Protein AF-A0A7S0K342-F1 (afdb_monomer_lite)

Organism: Cafeteria roenbergensis (NCBI:txid33653)

Sequence (109 aa):
RKLEAGSIGRSIEELPQRLAAVQGDTGKLAVDAKFVDGLKTRDQMRELLIAKGAKDEQSKSFRQVSLADYLAQLKAPDTPSKLQPGVGIVVAEGEIVDGDAGPGRVGGD

Radius of gyration: 24.56 Å; chains: 1; bounding box: 45×35×56 Å

Secondary structure (DSSP, 8-state):
--PPTTHHHHHHHTHHHHHHHTTT-HHHHHHHTTSSS----HHHHHHHHHHHS-EETTTTEE----HHHHHHHS--S----TTS---------SEEESS---TTEEE--

Foldseek 3Di:
DPDDPCLVVVCVVCVVVLCVVVVNPPQVSCCVSVVDVHDDDPVRVQVVQCVVANADPVVRTHDDDDPVRVVVPPDDPPPDDPPDDDDDDDDQAADEDDDDDDPRHHYPD

pLDDT: mean 87.7, std 10.61, range [57.44, 97.0]

Structure (mmCIF, N/CA/C/O backbone):
data_AF-A0A7S0K342-F1
#
_entry.id   AF-A0A7S0K342-F1
#
loop_
_atom_site.group_PDB
_atom_site.id
_atom_site.type_symbol
_atom_site.label_atom_id
_atom_site.label_alt_id
_atom_site.label_comp_id
_atom_site.label_asym_id
_atom_site.label_entity_id
_atom_site.label_seq_id
_atom_site.pdbx_PDB_ins_code
_atom_site.Cartn_x
_atom_site.Cartn_y
_atom_site.Cartn_z
_atom_site.occupancy
_atom_site.B_iso_or_equiv
_atom_site.auth_seq_id
_atom_site.auth_comp_id
_atom_site.auth_asym_id
_atom_site.auth_atom_id
_atom_site.pdbx_PDB_model_num
ATOM 1 N N . ARG A 1 1 ? -12.711 -9.324 -0.109 1.00 64.50 1 ARG A N 1
ATOM 2 C CA . ARG A 1 1 ? -13.773 -9.109 0.905 1.00 64.50 1 ARG A CA 1
ATOM 3 C C . ARG A 1 1 ? -15.116 -9.134 0.188 1.00 64.50 1 ARG A C 1
ATOM 5 O O . ARG A 1 1 ? -15.185 -8.605 -0.909 1.00 64.50 1 ARG A O 1
ATOM 12 N N . LYS A 1 2 ? -16.135 -9.800 0.734 1.00 84.19 2 LYS A N 1
ATOM 13 C CA . LYS A 1 2 ? -17.465 -9.915 0.107 1.00 84.19 2 LYS A CA 1
ATOM 14 C C . LYS A 1 2 ? -18.303 -8.675 0.452 1.00 84.19 2 LYS A C 1
ATOM 16 O O . LYS A 1 2 ? -19.148 -8.745 1.336 1.00 84.19 2 LYS A O 1
ATOM 21 N N . LEU A 1 3 ? -17.941 -7.522 -0.111 1.00 88.56 3 LEU A N 1
ATOM 22 C CA . LEU A 1 3 ? -18.694 -6.278 0.067 1.00 88.56 3 LEU A CA 1
ATOM 23 C C . LEU A 1 3 ? -19.777 -6.183 -1.005 1.00 88.56 3 LEU A C 1
ATOM 25 O O . LEU A 1 3 ? -19.510 -6.466 -2.170 1.00 88.56 3 LEU A O 1
ATOM 29 N N . GLU A 1 4 ? -20.975 -5.777 -0.595 1.00 91.06 4 GLU A N 1
ATOM 30 C CA . GLU A 1 4 ? -22.077 -5.511 -1.517 1.00 91.06 4 GLU A CA 1
ATOM 31 C C . GLU A 1 4 ? -21.742 -4.335 -2.439 1.00 91.06 4 GLU A C 1
ATOM 33 O O . GLU A 1 4 ? -21.107 -3.359 -2.022 1.00 91.06 4 GLU A O 1
ATOM 38 N N . ALA A 1 5 ? -22.209 -4.391 -3.686 1.00 91.56 5 ALA A N 1
ATOM 39 C CA . ALA A 1 5 ? -22.073 -3.271 -4.609 1.00 91.56 5 ALA A CA 1
ATOM 40 C C . ALA A 1 5 ? -22.686 -1.989 -4.006 1.00 91.56 5 ALA A C 1
ATOM 42 O O . ALA A 1 5 ? -23.679 -2.025 -3.276 1.00 91.56 5 ALA A O 1
ATOM 43 N N . GLY A 1 6 ? -22.052 -0.842 -4.257 1.00 92.31 6 GLY A N 1
ATOM 44 C CA . GLY A 1 6 ? -22.485 0.443 -3.695 1.00 92.31 6 GLY A CA 1
ATOM 45 C C . GLY A 1 6 ? -22.211 0.626 -2.194 1.00 92.31 6 GLY A C 1
ATOM 46 O O . GLY A 1 6 ? -22.570 1.664 -1.641 1.00 92.31 6 GLY A O 1
ATOM 47 N N . SER A 1 7 ? -21.550 -0.321 -1.509 1.00 91.50 7 SER A N 1
ATOM 48 C CA . SER A 1 7 ? -21.186 -0.158 -0.091 1.00 91.50 7 SER A CA 1
ATOM 49 C C . SER A 1 7 ? -20.280 1.049 0.157 1.00 91.50 7 SER A C 1
ATOM 51 O O . SER A 1 7 ? -20.377 1.681 1.201 1.00 91.50 7 SER A O 1
ATOM 53 N N . ILE A 1 8 ? -19.398 1.369 -0.794 1.00 92.94 8 ILE A N 1
ATOM 54 C CA . ILE A 1 8 ? -18.492 2.518 -0.692 1.00 92.94 8 ILE A CA 1
ATOM 55 C C . ILE A 1 8 ? -19.284 3.826 -0.779 1.00 92.94 8 ILE A C 1
ATOM 57 O O . ILE A 1 8 ? -19.104 4.684 0.077 1.00 92.94 8 ILE A O 1
ATOM 61 N N . GLY A 1 9 ? -20.199 3.946 -1.749 1.00 95.00 9 GLY A N 1
ATOM 62 C CA . GLY A 1 9 ? -21.060 5.125 -1.899 1.00 95.00 9 GLY A CA 1
ATOM 63 C C . GLY A 1 9 ? -21.882 5.398 -0.640 1.00 95.00 9 GLY A C 1
ATOM 64 O O . GLY A 1 9 ? -21.782 6.479 -0.071 1.00 95.00 9 GLY A O 1
ATOM 65 N N . ARG A 1 10 ? -22.566 4.373 -0.111 1.00 93.31 10 ARG A N 1
ATOM 66 C CA . ARG A 1 10 ? -23.310 4.485 1.158 1.00 93.31 10 ARG A CA 1
ATOM 67 C C . ARG A 1 10 ? -22.430 4.909 2.333 1.00 93.31 10 ARG A C 1
ATOM 69 O O . ARG A 1 10 ? -22.830 5.740 3.137 1.00 93.31 10 ARG A O 1
ATOM 76 N N . SER A 1 11 ? -21.218 4.364 2.441 1.00 92.50 11 SER A N 1
ATOM 77 C CA . SER A 1 11 ? -20.286 4.760 3.504 1.00 92.50 11 SER A CA 1
ATOM 78 C C . SER A 1 11 ? -19.825 6.216 3.397 1.00 92.50 11 SER A C 1
ATOM 80 O O . SER A 1 11 ? -19.478 6.796 4.421 1.00 92.50 11 SER A O 1
ATOM 82 N N . ILE A 1 12 ? -19.805 6.797 2.192 1.00 94.69 12 ILE A N 1
ATOM 83 C CA . ILE A 1 12 ? -19.505 8.219 1.974 1.00 94.69 12 ILE A CA 1
ATOM 84 C C . ILE A 1 12 ? -20.713 9.077 2.367 1.00 94.69 12 ILE A C 1
ATOM 86 O O . ILE A 1 12 ? -20.555 10.047 3.104 1.00 94.69 12 ILE A O 1
ATOM 90 N N . GLU A 1 13 ? -21.912 8.700 1.923 1.00 97.00 13 GLU A N 1
ATOM 91 C CA . GLU A 1 13 ? -23.164 9.404 2.240 1.00 97.00 13 GLU A CA 1
ATOM 92 C C . GLU A 1 13 ? -23.440 9.441 3.752 1.00 97.00 13 GLU A C 1
ATOM 94 O O . GLU A 1 13 ? -23.867 10.459 4.293 1.00 97.00 13 GLU A O 1
ATOM 99 N N . GLU A 1 14 ? -23.143 8.343 4.448 1.00 95.62 14 GLU A N 1
ATOM 100 C CA . GLU A 1 14 ? -23.359 8.177 5.889 1.00 95.62 14 GLU A CA 1
ATOM 101 C C . GLU A 1 14 ? -22.098 8.467 6.731 1.00 95.62 14 GLU A C 1
ATOM 103 O O . GLU A 1 14 ? -22.033 8.110 7.915 1.00 95.62 14 GLU A O 1
ATOM 108 N N . LEU A 1 15 ? -21.056 9.062 6.134 1.00 95.12 15 LEU A N 1
ATOM 109 C CA . LEU A 1 15 ? -19.761 9.257 6.794 1.00 95.12 15 LEU A CA 1
ATOM 110 C C . LEU A 1 15 ? -19.876 10.039 8.117 1.00 95.12 15 LEU A C 1
ATOM 112 O O . LEU A 1 15 ? -19.300 9.573 9.104 1.00 95.12 15 LEU A O 1
ATOM 116 N N . PRO A 1 16 ? -20.615 11.169 8.211 1.00 95.62 16 PRO A N 1
ATOM 117 C CA . PRO A 1 16 ? -20.721 11.918 9.464 1.00 95.62 16 PRO A CA 1
ATOM 118 C C . PRO A 1 16 ? -21.320 11.087 10.607 1.00 95.62 16 PRO A C 1
ATOM 120 O O . PRO A 1 16 ? -20.804 11.101 11.725 1.00 95.62 16 PRO A O 1
ATOM 123 N N . GLN A 1 17 ? -22.378 10.322 10.325 1.00 96.31 17 GLN A N 1
ATOM 124 C CA . GLN A 1 17 ? -23.074 9.491 11.309 1.00 96.31 17 GLN A CA 1
ATOM 125 C C . GLN A 1 17 ? -22.190 8.325 11.758 1.00 96.31 17 GLN A C 1
ATOM 127 O O . GLN A 1 17 ? -22.076 8.043 12.952 1.00 96.31 17 GLN A O 1
ATOM 132 N N . ARG A 1 18 ? -21.522 7.666 10.806 1.00 94.38 18 ARG A N 1
ATOM 133 C CA . ARG A 1 18 ? -20.618 6.5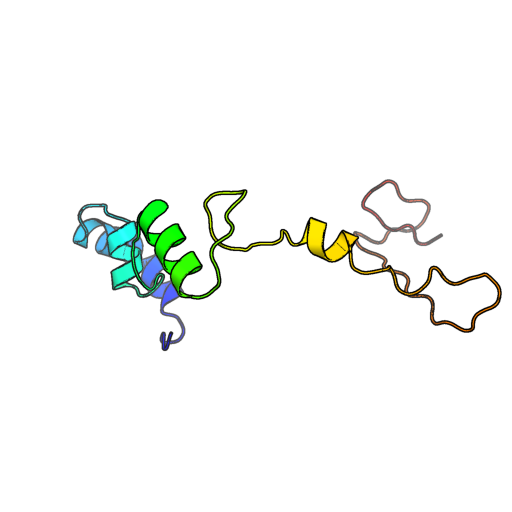42 11.076 1.00 94.38 18 ARG A CA 1
ATOM 134 C C . ARG A 1 18 ? -19.398 6.981 11.877 1.00 94.38 18 ARG A C 1
ATOM 136 O O . ARG A 1 18 ? -19.005 6.278 12.801 1.00 94.38 18 ARG A O 1
ATOM 143 N N . LEU A 1 19 ? -18.832 8.148 11.567 1.00 95.81 19 LEU A N 1
ATOM 144 C CA . LEU A 1 19 ? -17.690 8.698 12.294 1.00 95.81 19 LEU A CA 1
ATOM 145 C C . LEU A 1 19 ? -18.074 9.117 13.720 1.00 95.81 19 LEU A C 1
ATOM 147 O O . LEU A 1 19 ? -17.325 8.851 14.660 1.00 95.81 19 LEU A O 1
ATOM 151 N N . ALA A 1 20 ? -19.261 9.702 13.904 1.00 95.75 20 ALA A N 1
ATOM 152 C CA . ALA A 1 20 ? -19.794 10.002 15.231 1.00 95.75 20 ALA A CA 1
ATOM 153 C C . ALA A 1 20 ? -20.007 8.725 16.066 1.00 95.75 20 ALA A C 1
ATOM 155 O O . ALA A 1 20 ? -19.654 8.697 17.244 1.00 95.75 20 ALA A O 1
ATOM 156 N N . ALA A 1 21 ? -20.503 7.642 15.454 1.00 94.94 21 ALA A N 1
ATOM 157 C CA . ALA A 1 21 ? -20.727 6.359 16.128 1.00 94.94 21 ALA A CA 1
ATOM 158 C C . ALA A 1 21 ? -19.435 5.710 16.665 1.00 94.94 21 ALA A C 1
ATOM 160 O O . ALA A 1 21 ? -19.468 4.989 17.663 1.00 94.94 21 ALA A O 1
ATOM 161 N N . VAL A 1 22 ? -18.289 5.992 16.042 1.00 96.25 22 VAL A N 1
ATOM 162 C CA . VAL A 1 22 ? -16.963 5.549 16.506 1.00 96.25 22 VAL A CA 1
ATOM 163 C C . VAL A 1 22 ? -16.199 6.638 17.268 1.00 96.25 22 VAL A C 1
ATOM 165 O O . VAL A 1 22 ? -14.997 6.502 17.477 1.00 96.25 22 VAL A O 1
ATOM 168 N N . GLN A 1 23 ? -16.872 7.716 17.684 1.00 95.25 23 GLN A N 1
ATOM 169 C CA . GLN A 1 23 ? -16.280 8.831 18.438 1.00 95.25 23 GLN A CA 1
ATOM 170 C C . GLN A 1 23 ? -15.081 9.488 17.727 1.00 95.25 23 GLN A C 1
ATOM 172 O O . GLN A 1 23 ? -14.141 9.951 18.367 1.00 95.25 23 GLN A O 1
ATOM 177 N N . GLY A 1 24 ? -15.097 9.523 16.392 1.00 94.94 24 GLY A N 1
ATOM 178 C CA . GLY A 1 24 ? -14.016 10.103 15.592 1.00 94.94 24 GLY A CA 1
ATOM 179 C C . GLY A 1 24 ? -12.856 9.155 15.262 1.00 94.94 24 GLY A C 1
ATOM 180 O O . GLY A 1 24 ? -11.947 9.559 14.539 1.00 94.94 24 GLY A O 1
ATOM 181 N N . ASP A 1 25 ? -12.871 7.901 15.725 1.00 96.50 25 ASP A N 1
ATOM 182 C CA . ASP A 1 25 ? -11.820 6.927 15.406 1.00 96.50 25 ASP A CA 1
ATOM 183 C C . ASP A 1 25 ? -11.961 6.375 13.975 1.00 96.50 25 ASP A C 1
ATOM 185 O O . ASP A 1 25 ? -12.701 5.429 13.692 1.00 96.50 25 ASP A O 1
ATOM 189 N N . THR A 1 26 ? -11.197 6.955 13.052 1.00 95.62 26 THR A N 1
ATOM 190 C CA . THR A 1 26 ? -11.180 6.546 11.639 1.00 95.62 26 THR A CA 1
ATOM 191 C C . THR A 1 26 ? -10.633 5.134 11.415 1.00 95.62 26 THR A C 1
ATOM 193 O O . THR A 1 26 ? -11.054 4.461 10.472 1.00 95.62 26 THR A O 1
ATOM 196 N N . GLY A 1 27 ? -9.736 4.653 12.281 1.00 95.00 27 GLY A N 1
ATOM 197 C CA . GLY A 1 27 ? -9.203 3.296 12.205 1.00 95.00 27 GLY A CA 1
ATOM 198 C C . GLY A 1 27 ? -10.281 2.271 12.534 1.00 95.00 27 GLY A C 1
ATOM 199 O O . GLY A 1 27 ? -10.461 1.300 11.795 1.00 95.00 27 GLY A O 1
ATOM 200 N N . LYS A 1 28 ? -11.041 2.518 13.606 1.00 95.00 28 LYS A N 1
ATOM 201 C CA . LYS A 1 28 ? -12.177 1.679 13.996 1.00 95.00 28 LYS A CA 1
ATOM 202 C C . LYS A 1 28 ? -13.257 1.660 12.916 1.00 95.00 28 LYS A C 1
ATOM 204 O O . LYS A 1 28 ? -13.689 0.582 12.515 1.00 95.00 28 LYS A O 1
ATOM 209 N N . LEU A 1 29 ? -13.601 2.824 12.356 1.00 95.81 29 LEU A N 1
ATOM 210 C CA . LEU A 1 29 ? -14.536 2.915 11.229 1.00 95.81 29 LEU A CA 1
ATOM 211 C C . LEU A 1 29 ? -14.084 2.070 10.033 1.00 95.81 29 LEU A C 1
ATOM 213 O O . LEU A 1 29 ? -14.896 1.364 9.437 1.00 95.81 29 LEU A O 1
ATOM 217 N N . ALA A 1 30 ? -12.797 2.119 9.679 1.00 94.88 30 ALA A N 1
ATOM 218 C CA . ALA A 1 30 ? -12.264 1.359 8.553 1.00 94.88 30 ALA A CA 1
ATOM 219 C C . ALA A 1 30 ? -12.333 -0.162 8.781 1.00 94.88 30 ALA A C 1
ATOM 221 O O . ALA A 1 30 ? -12.569 -0.911 7.828 1.00 94.88 30 ALA A O 1
ATOM 222 N N . VAL A 1 31 ? -12.146 -0.630 10.019 1.00 95.06 31 VAL A N 1
ATOM 223 C CA . VAL A 1 31 ? -12.308 -2.050 10.376 1.00 95.06 31 VAL A CA 1
ATOM 224 C C . VAL A 1 31 ? -13.784 -2.451 10.330 1.00 95.06 31 VAL A C 1
ATOM 226 O O . VAL A 1 31 ? -14.121 -3.434 9.669 1.00 95.06 31 VAL A O 1
ATOM 229 N N . ASP A 1 32 ? -14.669 -1.669 10.953 1.00 92.62 32 ASP A N 1
ATOM 230 C CA . ASP A 1 32 ? -16.112 -1.945 11.023 1.00 92.62 32 ASP A CA 1
ATOM 231 C C . ASP A 1 32 ? -16.751 -1.969 9.623 1.00 92.62 32 ASP A C 1
ATOM 233 O O . ASP A 1 32 ? -17.559 -2.843 9.298 1.00 92.62 32 ASP A O 1
ATOM 237 N N . ALA A 1 33 ? -16.319 -1.059 8.743 1.00 92.62 33 ALA A N 1
ATOM 238 C CA . ALA A 1 33 ? -16.725 -1.008 7.339 1.00 92.62 33 ALA A CA 1
ATOM 239 C C . ALA A 1 33 ? -16.047 -2.077 6.456 1.00 92.62 33 ALA A C 1
ATOM 241 O O . ALA A 1 33 ? -16.345 -2.172 5.263 1.00 92.62 33 ALA A O 1
ATOM 242 N N . LYS A 1 34 ? -15.135 -2.889 7.014 1.00 93.31 34 LYS A N 1
ATOM 243 C CA . LYS A 1 34 ? -14.313 -3.881 6.297 1.00 93.31 34 LYS A CA 1
ATOM 244 C C . LYS A 1 34 ? -13.492 -3.263 5.156 1.00 93.31 34 LYS A C 1
ATOM 246 O O . LYS A 1 34 ? -13.223 -3.908 4.139 1.00 93.31 34 LYS A 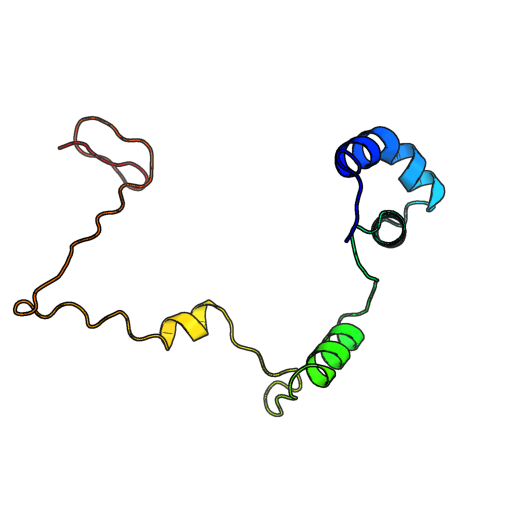O 1
ATOM 251 N N . PHE A 1 35 ? -13.071 -2.012 5.314 1.00 93.62 35 PHE A N 1
ATOM 252 C CA . PHE A 1 35 ? -12.119 -1.330 4.430 1.00 93.62 35 PHE A CA 1
ATOM 253 C C . PHE A 1 35 ? -10.670 -1.706 4.738 1.00 93.62 35 PHE A C 1
ATOM 255 O O . PHE A 1 35 ? -9.822 -1.665 3.845 1.00 93.62 35 PHE A O 1
ATOM 262 N N . VAL A 1 36 ? -10.406 -2.207 5.942 1.00 94.50 36 VAL A N 1
ATOM 263 C CA . VAL A 1 36 ? -9.162 -2.888 6.320 1.00 94.50 36 VAL A CA 1
ATOM 264 C C . VAL A 1 36 ? -9.480 -4.208 7.030 1.00 94.50 36 VAL A C 1
ATOM 266 O O . VAL A 1 36 ? -10.598 -4.402 7.500 1.00 94.50 36 VAL A O 1
ATOM 269 N N . ASP A 1 37 ? -8.520 -5.133 7.089 1.00 93.06 37 ASP A N 1
ATOM 270 C CA . ASP A 1 37 ? -8.698 -6.412 7.801 1.00 93.06 37 ASP A CA 1
ATOM 271 C C . ASP A 1 37 ? -8.373 -6.294 9.299 1.00 93.06 37 ASP A C 1
ATOM 273 O O . ASP A 1 37 ? -8.753 -7.151 10.091 1.00 93.06 37 ASP A O 1
ATOM 277 N N . GLY A 1 38 ? -7.663 -5.237 9.697 1.00 94.12 38 GLY A N 1
ATOM 278 C CA . GLY A 1 38 ? -7.316 -4.963 11.085 1.00 94.12 38 GLY A CA 1
ATOM 279 C C . GLY A 1 38 ? -6.322 -3.815 11.214 1.00 94.12 38 GLY A C 1
ATOM 280 O O . GLY A 1 38 ? -5.733 -3.370 10.228 1.00 94.12 38 GLY A O 1
ATOM 281 N N . LEU A 1 39 ? -6.121 -3.361 12.450 1.00 96.38 39 LEU A N 1
ATOM 282 C CA . LEU A 1 39 ? -5.133 -2.344 12.803 1.00 96.38 39 LEU A CA 1
ATOM 283 C C . LEU A 1 39 ? -3.955 -3.011 13.508 1.00 96.38 39 LEU A C 1
ATOM 285 O O . LEU A 1 39 ? -4.140 -3.836 14.404 1.00 96.38 39 LEU A O 1
ATOM 289 N N . LYS A 1 40 ? -2.739 -2.668 13.090 1.00 96.44 40 LYS A N 1
ATOM 290 C CA . LYS A 1 40 ? -1.492 -3.171 13.671 1.00 96.44 40 LYS A CA 1
ATOM 291 C C . LYS A 1 40 ? -0.473 -2.047 13.735 1.00 96.44 40 LYS A C 1
ATOM 293 O O . LYS A 1 40 ? -0.438 -1.188 12.854 1.00 96.44 40 LYS A O 1
ATOM 298 N N . THR A 1 41 ? 0.380 -2.069 14.755 1.00 96.94 41 THR A N 1
ATOM 299 C CA . THR A 1 41 ? 1.547 -1.180 14.799 1.00 96.94 41 THR A CA 1
ATOM 300 C C . THR A 1 41 ? 2.557 -1.579 13.724 1.00 96.94 41 THR A C 1
ATOM 302 O O . THR A 1 41 ? 2.517 -2.687 13.181 1.00 96.94 41 THR A O 1
ATOM 305 N N . ARG A 1 42 ? 3.507 -0.689 13.420 1.00 94.19 42 ARG A N 1
ATOM 306 C CA . ARG A 1 42 ? 4.586 -0.998 12.468 1.00 94.19 42 ARG A CA 1
ATOM 307 C C . ARG A 1 42 ? 5.394 -2.225 12.892 1.00 94.19 42 ARG A C 1
ATOM 309 O O . ARG A 1 42 ? 5.777 -3.014 12.035 1.00 94.19 42 ARG A O 1
ATOM 316 N N . ASP A 1 43 ? 5.601 -2.407 14.193 1.00 95.31 43 ASP A N 1
ATOM 317 C CA . ASP A 1 43 ? 6.341 -3.552 14.723 1.00 95.31 43 ASP A CA 1
ATOM 318 C C . ASP A 1 43 ? 5.551 -4.851 14.578 1.00 95.31 43 ASP A C 1
ATOM 320 O O . ASP A 1 43 ? 6.072 -5.816 14.024 1.00 95.31 43 ASP A O 1
ATOM 324 N N . GLN A 1 44 ? 4.260 -4.837 14.921 1.00 96.69 44 GLN A N 1
ATOM 325 C CA . GLN A 1 44 ? 3.369 -5.981 14.702 1.00 96.69 44 GLN A CA 1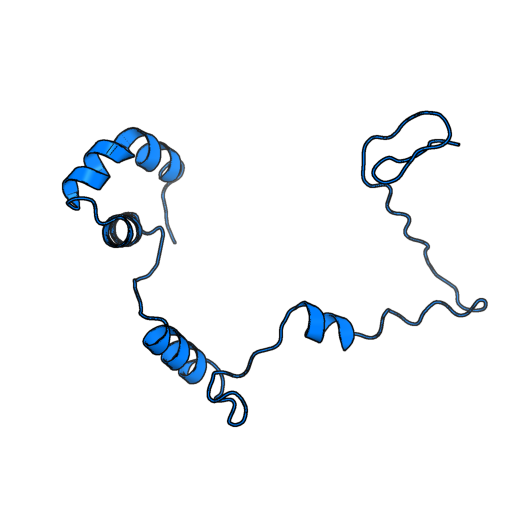
ATOM 326 C C . GLN A 1 44 ? 3.252 -6.350 13.215 1.00 96.69 44 GLN A C 1
ATOM 328 O O . GLN A 1 44 ? 3.161 -7.528 12.871 1.00 96.69 44 GLN A O 1
ATOM 333 N N . MET A 1 45 ? 3.248 -5.3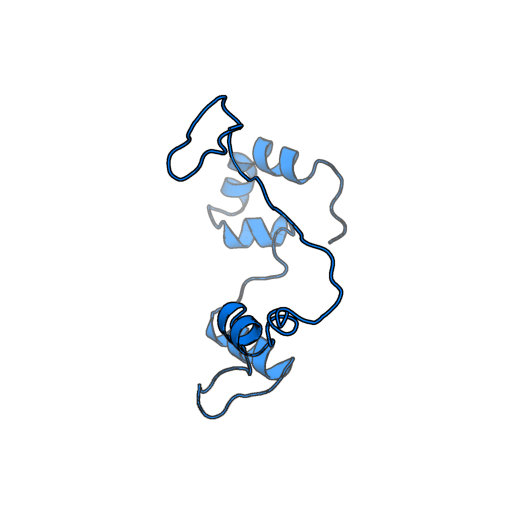58 12.315 1.00 96.12 45 MET A N 1
ATOM 334 C CA . MET A 1 45 ? 3.267 -5.605 10.870 1.00 96.12 45 MET A CA 1
ATOM 335 C C . MET A 1 45 ? 4.590 -6.218 10.416 1.00 96.12 45 MET A C 1
ATOM 337 O O . MET A 1 45 ? 4.573 -7.166 9.633 1.00 96.12 45 MET A O 1
ATOM 341 N N . ARG A 1 46 ? 5.729 -5.726 10.919 1.00 95.12 46 ARG A N 1
ATOM 342 C CA . ARG A 1 46 ? 7.052 -6.285 10.607 1.00 95.12 46 ARG A CA 1
ATOM 343 C C . ARG A 1 46 ? 7.151 -7.739 11.055 1.00 95.12 46 ARG A C 1
ATOM 345 O O . ARG A 1 46 ? 7.546 -8.583 10.261 1.00 95.12 46 ARG A O 1
ATOM 352 N N . GLU A 1 47 ? 6.746 -8.041 12.285 1.00 95.75 47 GLU A N 1
ATOM 353 C CA . GLU A 1 47 ? 6.714 -9.407 12.820 1.00 95.75 47 GLU A CA 1
ATOM 354 C C . GLU A 1 47 ? 5.818 -10.325 11.985 1.00 95.75 47 GLU A C 1
ATOM 356 O O . GLU A 1 47 ? 6.223 -11.430 11.630 1.00 95.75 47 GLU A O 1
ATOM 361 N N . LEU A 1 48 ? 4.629 -9.850 11.599 1.00 96.12 48 LEU A N 1
ATOM 362 C CA . LEU A 1 48 ? 3.707 -10.603 10.749 1.00 96.12 48 LEU A CA 1
ATOM 363 C C . LEU A 1 48 ? 4.306 -10.909 9.369 1.00 96.12 48 LEU A C 1
ATOM 365 O O . LEU A 1 48 ? 4.131 -12.016 8.859 1.00 96.12 48 LEU A O 1
ATOM 369 N N . LEU A 1 49 ? 5.000 -9.947 8.757 1.00 96.25 49 LEU A N 1
ATOM 370 C CA . LEU A 1 49 ? 5.640 -10.132 7.452 1.00 96.25 49 LEU A CA 1
ATOM 371 C C . LEU A 1 49 ? 6.866 -11.048 7.540 1.00 96.25 49 LEU A C 1
ATOM 373 O O . LEU A 1 49 ? 7.048 -11.888 6.662 1.00 96.25 49 LEU A O 1
ATOM 377 N N . ILE A 1 50 ? 7.650 -10.961 8.622 1.00 96.38 50 ILE A N 1
ATOM 378 C CA . ILE A 1 50 ? 8.738 -11.909 8.905 1.00 96.38 50 ILE A CA 1
ATOM 379 C C . ILE A 1 50 ? 8.172 -13.326 9.032 1.00 96.38 50 ILE A C 1
ATOM 381 O O . ILE A 1 50 ? 8.691 -14.241 8.399 1.00 96.38 50 ILE A O 1
ATOM 385 N N . ALA A 1 51 ? 7.093 -13.500 9.803 1.00 95.81 51 ALA A N 1
ATOM 386 C CA . ALA A 1 51 ? 6.468 -14.800 10.034 1.00 95.81 51 ALA A CA 1
ATOM 387 C C . ALA A 1 51 ? 5.859 -15.416 8.761 1.00 95.81 51 ALA A C 1
ATOM 389 O O . ALA A 1 51 ? 5.831 -16.635 8.625 1.00 95.81 51 ALA A O 1
ATOM 390 N N . LYS A 1 52 ? 5.365 -14.590 7.828 1.00 94.94 52 LYS A N 1
ATOM 391 C CA . LYS A 1 52 ? 4.819 -15.046 6.537 1.00 94.94 52 LYS A CA 1
ATOM 392 C C . LYS A 1 52 ? 5.882 -15.314 5.471 1.00 94.94 52 LYS A C 1
ATOM 394 O O . LYS A 1 52 ? 5.599 -16.045 4.527 1.00 94.94 52 LYS A O 1
ATOM 399 N N . GLY A 1 53 ? 7.041 -14.674 5.574 1.00 93.44 53 GLY A N 1
ATOM 400 C CA . GLY A 1 53 ? 8.124 -14.768 4.602 1.00 93.44 53 GLY A CA 1
ATOM 401 C C . GLY A 1 53 ? 9.392 -15.312 5.244 1.00 93.44 53 GLY A C 1
ATOM 402 O O . GLY A 1 53 ? 9.444 -16.455 5.686 1.00 93.44 53 GLY A O 1
ATOM 403 N N . ALA A 1 54 ? 10.432 -14.482 5.267 1.00 94.06 54 ALA A N 1
ATOM 404 C CA . ALA A 1 54 ? 11.693 -14.792 5.921 1.00 94.06 54 ALA A CA 1
ATOM 405 C C . ALA A 1 54 ? 12.250 -13.545 6.606 1.00 94.06 54 ALA A C 1
ATOM 407 O O . ALA A 1 54 ? 12.023 -12.420 6.152 1.00 94.06 54 ALA A O 1
ATOM 408 N N . LYS A 1 55 ? 13.026 -13.752 7.669 1.00 95.00 55 LYS A N 1
ATOM 409 C CA . LYS A 1 55 ? 13.808 -12.691 8.301 1.00 95.00 55 LYS A CA 1
ATOM 410 C C . LYS A 1 55 ? 15.000 -12.322 7.416 1.00 95.00 55 LYS A C 1
ATOM 412 O O . LYS A 1 55 ? 15.627 -13.191 6.810 1.00 95.00 55 LYS A O 1
ATOM 417 N N . ASP A 1 56 ? 15.309 -11.038 7.372 1.00 94.69 56 ASP A N 1
ATOM 418 C CA . ASP A 1 56 ? 16.557 -10.504 6.848 1.00 94.69 56 ASP A CA 1
ATOM 419 C C . ASP A 1 56 ? 17.424 -10.027 8.022 1.00 94.69 56 ASP A C 1
ATOM 421 O O . ASP A 1 56 ? 17.037 -9.147 8.797 1.00 94.69 56 ASP A O 1
ATOM 425 N N . GLU A 1 57 ? 18.585 -10.659 8.189 1.00 91.19 57 GLU A N 1
ATOM 426 C CA . GLU A 1 57 ? 19.496 -10.398 9.305 1.00 91.19 57 GLU A CA 1
ATOM 427 C C . GLU A 1 57 ? 20.213 -9.052 9.180 1.00 91.19 57 GLU A C 1
ATOM 429 O O . GLU A 1 57 ? 20.519 -8.438 10.203 1.00 91.19 57 GLU A O 1
ATOM 434 N N . GLN A 1 58 ? 20.423 -8.555 7.956 1.00 90.31 58 GLN A N 1
ATOM 435 C CA . GLN A 1 58 ? 21.120 -7.288 7.727 1.00 90.31 58 GLN A CA 1
ATOM 436 C C . GLN A 1 58 ? 20.222 -6.097 8.063 1.00 90.31 58 GLN A C 1
ATOM 438 O O . GLN A 1 58 ? 20.603 -5.227 8.846 1.00 90.31 58 GLN A O 1
ATOM 443 N N . SER A 1 59 ? 19.000 -6.079 7.524 1.00 88.56 59 SER A N 1
ATOM 444 C CA . SER A 1 59 ? 18.040 -4.995 7.774 1.00 88.56 59 SER A CA 1
ATOM 445 C C . SER A 1 59 ? 17.287 -5.128 9.102 1.00 88.56 59 SER A C 1
ATOM 447 O O . SER A 1 59 ? 16.533 -4.227 9.473 1.00 88.56 59 SER A O 1
ATOM 449 N N . LYS A 1 60 ? 17.459 -6.248 9.824 1.00 88.56 60 LYS A N 1
ATOM 450 C CA . LYS A 1 60 ? 16.669 -6.615 11.016 1.00 88.56 60 LYS A CA 1
ATOM 451 C C . LYS A 1 60 ? 15.153 -6.566 10.750 1.00 88.56 60 LYS A C 1
ATOM 453 O O . LYS A 1 60 ? 14.366 -6.260 11.647 1.00 88.56 60 LYS A O 1
ATOM 458 N N . SER A 1 61 ? 14.744 -6.864 9.517 1.00 93.00 61 SER A N 1
ATOM 459 C CA . SER A 1 61 ? 13.360 -6.800 9.040 1.00 93.00 61 SER A CA 1
ATOM 460 C C . SER A 1 61 ? 12.958 -8.103 8.341 1.00 93.00 61 SER A C 1
ATOM 462 O O . SER A 1 61 ? 13.579 -9.148 8.540 1.00 93.00 61 SER A O 1
ATOM 464 N N . PHE A 1 62 ? 11.877 -8.074 7.565 1.00 95.62 62 PHE A N 1
ATOM 465 C CA . PHE A 1 62 ? 11.536 -9.138 6.626 1.00 95.62 62 PHE A CA 1
ATOM 466 C C . PHE A 1 62 ? 12.307 -8.962 5.317 1.00 95.62 62 PHE A C 1
ATOM 468 O O . PHE A 1 62 ? 12.651 -7.848 4.921 1.00 95.62 62 PHE A O 1
ATOM 475 N N . ARG A 1 63 ? 12.545 -10.076 4.627 1.00 95.38 63 ARG A N 1
ATOM 476 C CA . ARG A 1 63 ? 13.142 -10.092 3.293 1.00 95.38 63 ARG A CA 1
ATOM 477 C C . ARG A 1 63 ? 12.218 -9.377 2.306 1.00 95.38 63 ARG A C 1
ATOM 479 O O . ARG A 1 63 ? 11.097 -9.825 2.077 1.00 95.38 63 ARG A O 1
ATOM 486 N N . GLN A 1 64 ? 12.703 -8.287 1.720 1.00 93.94 64 GLN A N 1
ATOM 487 C CA . GLN A 1 64 ? 11.974 -7.461 0.759 1.00 93.94 64 GLN A CA 1
ATOM 488 C C . GLN A 1 64 ? 12.913 -6.939 -0.330 1.00 93.94 64 GLN A C 1
ATOM 490 O O . GLN A 1 64 ? 14.107 -6.779 -0.093 1.00 93.94 64 GLN A O 1
ATOM 495 N N . VAL A 1 65 ? 12.361 -6.653 -1.506 1.00 93.56 65 VAL A N 1
ATOM 496 C CA . VAL A 1 65 ? 13.041 -5.960 -2.605 1.00 93.56 65 VAL A CA 1
ATOM 497 C C . VAL A 1 65 ? 12.097 -4.882 -3.124 1.00 93.56 65 VAL A C 1
ATOM 499 O O . VAL A 1 65 ? 10.892 -5.125 -3.236 1.00 93.56 65 VAL A O 1
ATOM 502 N N . SER A 1 66 ? 12.609 -3.677 -3.377 1.00 94.56 66 SER A N 1
ATOM 503 C CA . SER A 1 66 ? 11.790 -2.629 -3.982 1.00 94.56 66 SER A CA 1
ATOM 504 C C . SER A 1 66 ? 11.490 -2.983 -5.440 1.00 94.56 66 SER A C 1
ATOM 506 O O . SER A 1 66 ? 12.247 -3.711 -6.084 1.00 94.56 66 SER A O 1
ATOM 508 N N . LEU A 1 67 ? 10.394 -2.456 -5.989 1.00 94.19 67 LEU A N 1
ATOM 509 C CA . LEU A 1 67 ? 10.089 -2.660 -7.406 1.00 94.19 67 LEU A CA 1
ATOM 510 C C . LEU A 1 67 ? 11.228 -2.143 -8.303 1.00 94.19 67 LEU A C 1
ATOM 512 O O . LEU A 1 67 ? 11.567 -2.791 -9.285 1.00 94.19 67 LEU A O 1
ATOM 516 N N . ALA A 1 68 ? 11.848 -1.017 -7.940 1.00 93.69 68 ALA A N 1
ATOM 517 C CA . ALA A 1 68 ? 12.948 -0.428 -8.696 1.00 93.69 68 ALA A CA 1
ATOM 518 C C . ALA A 1 68 ? 14.195 -1.328 -8.705 1.00 93.69 68 ALA A C 1
ATOM 520 O O . ALA A 1 68 ? 14.735 -1.606 -9.774 1.00 93.69 68 ALA A O 1
ATOM 521 N N . ASP A 1 69 ? 14.609 -1.842 -7.542 1.00 92.94 69 ASP A N 1
ATOM 522 C CA . ASP A 1 69 ? 15.768 -2.741 -7.445 1.00 92.94 69 ASP A CA 1
ATOM 523 C C . ASP A 1 69 ? 15.510 -4.062 -8.173 1.00 92.94 69 ASP A C 1
ATOM 525 O O . ASP A 1 69 ? 16.404 -4.606 -8.817 1.00 92.94 69 ASP A O 1
ATOM 529 N N . TYR A 1 70 ? 14.276 -4.571 -8.103 1.00 92.69 70 TYR A N 1
ATOM 530 C CA . TYR A 1 70 ? 13.879 -5.762 -8.847 1.00 92.69 70 TYR A CA 1
ATOM 531 C C . TYR A 1 70 ? 13.979 -5.538 -10.363 1.00 92.69 70 TYR A C 1
ATOM 533 O O . TYR A 1 70 ? 14.576 -6.353 -11.065 1.00 92.69 70 TYR A O 1
ATOM 541 N N . LEU A 1 71 ? 13.452 -4.415 -10.865 1.00 91.06 71 LEU A N 1
ATOM 542 C CA . LEU A 1 71 ? 13.532 -4.049 -12.282 1.00 91.06 71 LEU A CA 1
ATOM 543 C C . LEU A 1 71 ? 14.977 -3.841 -12.751 1.00 91.06 71 LEU A C 1
ATOM 545 O O . LEU A 1 71 ? 15.295 -4.215 -13.871 1.00 91.06 71 LEU A O 1
ATOM 549 N N . ALA A 1 72 ? 15.860 -3.307 -11.906 1.00 89.25 72 ALA A N 1
ATOM 550 C CA . ALA A 1 72 ? 17.273 -3.134 -12.244 1.00 89.25 72 ALA A CA 1
ATOM 551 C C . ALA A 1 72 ? 18.018 -4.470 -12.437 1.00 89.25 72 ALA A C 1
ATOM 553 O O . ALA A 1 72 ? 19.011 -4.524 -13.162 1.00 89.25 72 ALA A O 1
ATOM 554 N N . GLN A 1 73 ? 17.551 -5.543 -11.790 1.00 87.88 73 GLN A N 1
ATOM 555 C CA . GLN A 1 73 ? 18.102 -6.894 -11.950 1.00 87.88 73 GLN A CA 1
ATOM 556 C C . GLN A 1 73 ? 17.498 -7.645 -13.137 1.00 87.88 73 GLN A C 1
ATOM 558 O O . GLN A 1 73 ? 18.104 -8.590 -13.651 1.00 87.88 73 GLN A O 1
ATOM 563 N N . LEU A 1 74 ? 16.310 -7.241 -13.589 1.00 85.06 74 LEU A N 1
ATOM 564 C CA . LEU A 1 74 ? 15.780 -7.719 -14.851 1.00 85.06 74 LEU A CA 1
ATOM 565 C C . LEU A 1 74 ? 16.641 -7.117 -15.956 1.00 85.06 74 LEU A C 1
ATOM 567 O O . LEU A 1 74 ? 16.616 -5.913 -16.204 1.00 85.06 74 LEU A O 1
ATOM 571 N N . LYS A 1 75 ? 17.422 -7.967 -16.631 1.00 67.56 75 LYS A N 1
ATOM 572 C CA . LYS A 1 75 ? 18.025 -7.577 -17.903 1.00 67.56 75 LYS A CA 1
ATOM 573 C C . LYS A 1 75 ? 16.893 -7.030 -18.763 1.00 67.56 75 LYS A C 1
ATOM 575 O O . LYS A 1 75 ? 15.907 -7.739 -18.984 1.00 67.56 75 LYS A O 1
ATOM 580 N N . ALA A 1 76 ? 17.032 -5.790 -19.234 1.00 62.44 76 ALA A N 1
ATOM 581 C CA . ALA A 1 76 ? 16.241 -5.353 -20.372 1.00 62.44 76 ALA A CA 1
ATOM 582 C C . ALA A 1 76 ? 16.340 -6.476 -21.420 1.00 62.44 76 ALA A C 1
ATOM 584 O O . ALA A 1 76 ? 17.449 -7.005 -21.585 1.00 62.44 76 ALA A O 1
ATOM 585 N N . PRO A 1 77 ? 15.224 -6.910 -22.043 1.00 59.41 77 PRO A N 1
ATOM 586 C CA . PRO A 1 77 ? 15.305 -7.856 -23.153 1.00 59.41 77 PRO A CA 1
ATOM 587 C C . PRO A 1 77 ? 16.420 -7.357 -24.062 1.00 59.41 77 PRO A C 1
ATOM 589 O O . PRO A 1 77 ? 16.418 -6.157 -24.348 1.00 59.41 77 PRO A O 1
ATOM 592 N N . ASP A 1 78 ? 17.405 -8.230 -24.330 1.00 61.06 78 ASP A N 1
ATOM 593 C CA . ASP A 1 78 ? 18.715 -7.882 -24.891 1.00 61.06 78 ASP A CA 1
ATOM 594 C C . ASP A 1 78 ? 18.585 -6.647 -25.768 1.00 61.06 78 ASP A C 1
ATOM 596 O O . ASP A 1 78 ? 17.845 -6.698 -26.752 1.00 61.06 78 ASP A O 1
ATOM 600 N N . THR A 1 79 ? 19.212 -5.529 -25.373 1.00 57.44 79 THR A N 1
ATOM 601 C CA . THR A 1 79 ? 19.156 -4.287 -26.148 1.00 57.44 79 THR A CA 1
ATOM 602 C C . THR A 1 79 ? 19.437 -4.686 -27.586 1.00 57.44 79 THR A C 1
ATOM 604 O O . THR A 1 79 ? 20.536 -5.204 -27.819 1.00 57.44 79 THR A O 1
ATOM 607 N N . PRO A 1 80 ? 18.461 -4.576 -28.511 1.00 57.56 80 PRO A N 1
ATOM 608 C CA . PRO A 1 80 ? 18.554 -5.279 -29.774 1.00 57.56 80 PRO A CA 1
ATOM 609 C C . PRO A 1 80 ? 19.852 -4.856 -30.437 1.00 57.56 80 PRO A C 1
ATOM 611 O O . PRO A 1 80 ? 20.060 -3.685 -30.770 1.00 57.56 80 PRO A O 1
ATOM 614 N N . SER A 1 81 ? 20.781 -5.805 -30.555 1.00 59.56 81 SER A N 1
ATOM 615 C CA . SER A 1 81 ? 21.961 -5.577 -31.367 1.00 59.56 81 SER A CA 1
ATOM 616 C C . SER A 1 81 ? 21.432 -5.302 -32.774 1.00 59.56 81 SER A C 1
ATOM 618 O O . SER A 1 81 ? 20.422 -5.886 -33.174 1.00 59.56 81 SER A O 1
ATOM 620 N N . LYS A 1 82 ? 22.084 -4.414 -33.534 1.00 61.25 82 LYS A N 1
ATOM 621 C CA . LYS A 1 82 ? 21.644 -3.988 -34.882 1.00 61.25 82 LYS A CA 1
ATOM 622 C C . LYS A 1 82 ? 21.385 -5.147 -35.874 1.00 61.25 82 LYS A C 1
ATOM 624 O O . LYS A 1 82 ? 20.993 -4.896 -37.005 1.00 61.25 82 LYS A O 1
ATOM 629 N N . LEU A 1 83 ? 21.640 -6.393 -35.473 1.00 61.50 83 LEU A N 1
ATOM 630 C CA . LEU A 1 83 ? 21.611 -7.615 -36.264 1.00 61.50 83 LEU A CA 1
ATOM 631 C C . LEU A 1 83 ? 20.505 -8.613 -35.855 1.00 61.50 83 LEU A C 1
ATOM 633 O O . LEU A 1 83 ? 20.454 -9.691 -36.440 1.00 61.50 83 LEU A O 1
ATOM 637 N N . GLN A 1 84 ? 19.637 -8.317 -34.877 1.00 70.94 84 GLN A N 1
ATOM 638 C CA . GLN A 1 84 ? 18.582 -9.252 -34.446 1.00 70.94 84 GLN A CA 1
ATOM 639 C C . GLN A 1 84 ? 17.186 -8.850 -34.965 1.00 70.94 84 GLN A C 1
ATOM 641 O O . GLN A 1 84 ? 16.809 -7.684 -34.839 1.00 70.94 84 GLN A O 1
ATOM 646 N N . PRO A 1 85 ? 16.389 -9.787 -35.522 1.00 75.94 85 PRO A N 1
ATOM 647 C CA . PRO A 1 85 ? 14.982 -9.539 -35.845 1.00 75.94 85 PRO A CA 1
ATOM 648 C C . PRO A 1 85 ? 14.181 -9.165 -34.590 1.00 75.94 85 PRO A C 1
ATOM 650 O O . PRO A 1 85 ? 14.298 -9.837 -33.567 1.00 75.94 85 PRO A O 1
ATOM 653 N N . GLY A 1 86 ? 13.337 -8.132 -34.665 1.00 76.19 86 GLY A N 1
ATOM 654 C CA . GLY A 1 86 ? 12.538 -7.674 -33.526 1.00 76.19 86 GLY A CA 1
ATOM 655 C C . GLY A 1 86 ? 11.334 -6.820 -33.925 1.00 76.19 86 GLY A C 1
ATOM 656 O O . GLY A 1 86 ? 11.253 -6.328 -35.050 1.00 76.19 86 GLY A O 1
ATOM 657 N N . VAL A 1 87 ? 10.395 -6.653 -32.990 1.00 79.75 87 VAL A N 1
ATOM 658 C CA . VAL A 1 87 ? 9.237 -5.754 -33.121 1.00 79.75 87 VAL A CA 1
ATOM 659 C C . VAL A 1 87 ? 9.531 -4.472 -32.349 1.00 79.75 87 VAL A C 1
ATOM 661 O O . VAL A 1 87 ? 9.785 -4.518 -31.146 1.00 79.75 87 VAL A O 1
ATOM 664 N N . GLY A 1 88 ? 9.494 -3.329 -33.035 1.00 81.00 88 GLY A N 1
ATOM 665 C CA . GLY A 1 88 ? 9.594 -2.019 -32.396 1.00 81.00 88 GLY A CA 1
ATOM 666 C C . GLY A 1 88 ? 8.266 -1.634 -31.750 1.00 81.00 88 GLY A C 1
ATOM 667 O O . GLY A 1 88 ? 7.238 -1.621 -32.422 1.00 81.00 88 GLY A O 1
ATOM 668 N N . ILE A 1 89 ? 8.287 -1.315 -30.458 1.00 82.19 89 ILE A N 1
ATOM 669 C CA . ILE A 1 89 ? 7.134 -0.767 -29.740 1.00 82.19 89 ILE A CA 1
ATOM 670 C C . ILE A 1 89 ? 7.390 0.727 -29.552 1.00 82.19 89 ILE A C 1
ATOM 672 O O . ILE A 1 89 ? 8.362 1.106 -28.900 1.00 82.19 89 ILE A O 1
ATOM 676 N N . VAL A 1 90 ? 6.527 1.564 -30.127 1.00 83.31 90 VAL A N 1
ATOM 677 C CA . VAL A 1 90 ? 6.549 3.021 -29.946 1.00 83.31 90 VAL A CA 1
ATOM 678 C C . VAL A 1 90 ? 5.391 3.399 -29.032 1.00 83.31 90 VAL A C 1
ATOM 680 O O . VAL A 1 90 ? 4.251 3.020 -29.294 1.00 83.31 90 VAL A O 1
ATOM 683 N N . VAL A 1 91 ? 5.686 4.122 -27.952 1.00 83.12 91 VAL A N 1
ATOM 684 C CA . VA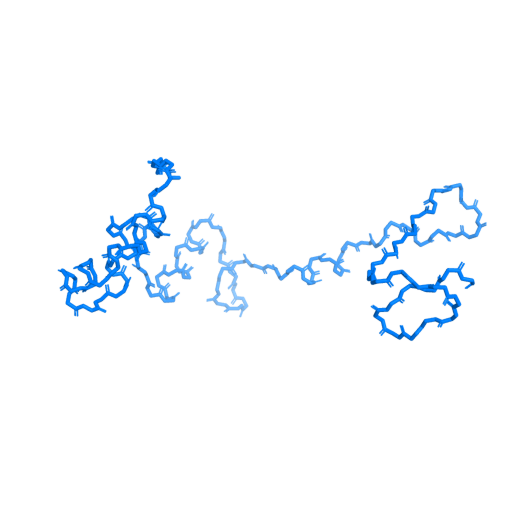L A 1 91 ? 4.679 4.617 -27.006 1.00 83.12 91 VAL A CA 1
ATOM 685 C C . VAL A 1 91 ? 4.569 6.128 -27.169 1.00 83.12 91 VAL A C 1
ATOM 687 O O . VAL A 1 91 ? 5.517 6.854 -26.885 1.00 83.12 91 VAL A O 1
ATOM 690 N N . ALA A 1 92 ? 3.409 6.580 -27.639 1.00 86.31 92 ALA A N 1
ATOM 691 C CA . ALA A 1 92 ? 3.021 7.982 -27.703 1.00 86.31 92 ALA A CA 1
ATOM 692 C C . ALA A 1 92 ? 2.049 8.257 -26.547 1.00 86.31 92 ALA A C 1
ATOM 694 O O . ALA A 1 92 ? 0.878 7.885 -26.619 1.00 86.31 92 ALA A O 1
ATOM 695 N N . GLU A 1 93 ? 2.549 8.847 -25.461 1.00 83.69 93 GLU A N 1
ATOM 696 C CA . GLU A 1 93 ? 1.762 9.166 -24.267 1.00 83.69 93 GLU A CA 1
ATOM 697 C C . GLU A 1 93 ? 1.715 10.682 -24.058 1.00 83.69 93 GLU A C 1
ATOM 699 O O . GLU A 1 93 ? 2.750 11.337 -23.939 1.00 83.69 93 GLU A O 1
ATOM 704 N N . GLY A 1 94 ? 0.504 11.235 -24.022 1.00 85.81 94 GLY A N 1
ATOM 705 C CA . GLY A 1 94 ? 0.260 12.668 -23.891 1.00 85.81 94 GLY A CA 1
ATOM 706 C C . GLY A 1 94 ? -0.750 13.174 -24.915 1.00 85.81 94 GLY A C 1
ATOM 707 O O . GLY A 1 94 ? -1.311 12.410 -25.701 1.00 85.81 94 GLY A O 1
ATOM 708 N N . GLU A 1 95 ? -1.001 14.479 -24.886 1.00 88.12 95 GLU A N 1
ATOM 709 C CA . GLU A 1 95 ? -1.794 15.152 -25.917 1.00 88.12 95 GLU A CA 1
ATOM 710 C C . GLU A 1 95 ? -1.044 15.103 -27.257 1.00 88.12 95 GLU A C 1
ATOM 712 O O . GLU A 1 95 ? 0.149 15.417 -27.305 1.00 88.12 95 GLU A O 1
ATOM 717 N N . ILE A 1 96 ? -1.741 14.702 -28.325 1.00 86.62 96 ILE A N 1
ATOM 718 C CA . ILE A 1 96 ? -1.197 14.648 -29.687 1.00 86.62 96 ILE A CA 1
ATOM 719 C C . ILE A 1 96 ? -1.550 15.955 -30.386 1.00 86.62 96 ILE A C 1
ATOM 721 O O . ILE A 1 96 ? -2.726 16.316 -30.466 1.00 86.62 96 ILE A O 1
ATOM 725 N N . VAL A 1 97 ? -0.536 16.656 -30.878 1.00 88.75 97 VAL A N 1
ATOM 726 C CA . VAL A 1 97 ? -0.674 17.938 -31.572 1.00 88.75 97 VAL A CA 1
ATOM 727 C C . VAL A 1 97 ? 0.034 17.885 -32.920 1.00 88.75 97 VAL A C 1
ATOM 729 O O . VAL A 1 97 ? 0.992 17.133 -33.094 1.00 88.75 97 VAL A O 1
ATOM 732 N N . ASP A 1 98 ? -0.427 18.697 -33.868 1.00 86.12 98 ASP A N 1
ATOM 733 C CA . ASP A 1 98 ? 0.278 18.887 -35.136 1.00 86.12 98 ASP A CA 1
ATOM 734 C C . ASP A 1 98 ? 1.600 19.646 -34.903 1.00 86.12 98 ASP A C 1
ATOM 736 O O . ASP A 1 98 ? 1.641 20.608 -34.127 1.00 86.12 98 ASP A O 1
ATOM 740 N N . GLY A 1 99 ? 2.666 19.239 -35.602 1.00 83.12 99 GLY A N 1
ATOM 741 C CA . GLY A 1 99 ? 3.996 19.856 -35.534 1.00 83.12 99 GLY A CA 1
ATOM 742 C C . GLY A 1 99 ? 4.897 19.362 -34.391 1.00 83.12 99 GLY A C 1
ATOM 743 O O . GLY A 1 99 ? 4.617 18.357 -33.742 1.00 83.12 99 GLY A O 1
ATOM 744 N N . ASP A 1 100 ? 6.001 20.081 -34.151 1.00 80.00 100 ASP A N 1
ATOM 745 C CA . ASP A 1 100 ? 6.977 19.776 -33.092 1.00 80.00 100 ASP A CA 1
ATOM 746 C C . ASP A 1 100 ? 6.390 20.047 -31.697 1.00 80.00 100 ASP A C 1
ATOM 748 O O . ASP A 1 100 ? 5.778 21.092 -31.446 1.00 80.00 100 ASP A O 1
ATOM 752 N N . ALA A 1 101 ? 6.581 19.102 -30.777 1.00 76.06 101 ALA A N 1
ATOM 753 C CA . ALA A 1 101 ? 6.016 19.168 -29.438 1.00 76.06 101 ALA A CA 1
ATOM 754 C C . ALA A 1 101 ? 7.099 19.144 -28.352 1.00 76.06 101 ALA A C 1
ATOM 756 O O . ALA A 1 101 ? 8.019 18.327 -28.362 1.00 76.06 101 ALA A O 1
ATOM 757 N N . GLY A 1 102 ? 6.944 20.025 -27.358 1.00 74.38 102 GLY A N 1
ATOM 758 C CA . GLY A 1 102 ? 7.788 20.048 -26.166 1.00 74.38 102 GLY A CA 1
ATOM 759 C C . GLY A 1 102 ? 7.532 18.870 -25.208 1.00 74.38 102 GLY A C 1
ATOM 760 O O . GLY A 1 102 ? 6.580 18.105 -25.385 1.00 74.38 102 GLY A O 1
ATOM 761 N N . PRO A 1 103 ? 8.345 18.734 -24.143 1.00 72.19 103 PRO A N 1
ATOM 762 C CA . PRO A 1 103 ? 8.233 17.633 -23.187 1.00 72.19 103 PRO A CA 1
ATOM 763 C C . PRO A 1 103 ? 6.809 17.471 -22.622 1.00 72.19 103 PRO A C 1
ATOM 765 O O . PRO A 1 103 ? 6.243 18.422 -22.084 1.00 72.19 103 PRO A O 1
ATOM 768 N N . GLY A 1 104 ? 6.249 16.259 -22.713 1.00 74.44 104 GLY A N 1
ATOM 769 C CA . GLY A 1 104 ? 4.908 15.920 -22.208 1.00 74.44 104 GLY A CA 1
ATOM 770 C C . GLY A 1 104 ? 3.774 15.964 -23.243 1.00 74.44 104 GLY A C 1
ATOM 771 O O . GLY A 1 104 ? 2.620 15.736 -22.879 1.00 74.44 104 GLY A O 1
ATOM 772 N N . ARG A 1 105 ? 4.079 16.247 -24.515 1.00 81.31 105 ARG A N 1
ATOM 773 C CA . ARG A 1 105 ? 3.153 16.154 -25.655 1.00 81.31 105 ARG A CA 1
ATOM 774 C C . ARG A 1 105 ? 3.796 15.372 -26.794 1.00 81.31 105 ARG A C 1
ATOM 776 O O . ARG A 1 105 ? 5.016 15.226 -26.833 1.00 81.31 105 ARG A O 1
ATOM 783 N N . VAL A 1 106 ? 2.972 14.875 -27.709 1.00 84.06 106 VAL A N 1
ATOM 784 C CA . VAL A 1 106 ? 3.419 14.119 -28.882 1.00 84.06 106 VAL A CA 1
ATOM 785 C C . VAL A 1 106 ? 3.193 14.968 -30.126 1.00 84.06 106 VAL A C 1
ATOM 787 O O . VAL A 1 106 ? 2.065 15.381 -30.388 1.00 84.06 106 VAL A O 1
ATOM 790 N N . GLY A 1 107 ? 4.268 15.227 -30.866 1.00 84.12 107 GLY A N 1
ATOM 791 C CA . GLY A 1 107 ? 4.214 15.895 -32.162 1.00 84.12 107 GLY A CA 1
ATOM 792 C C . GLY A 1 107 ? 3.856 14.915 -33.274 1.00 84.12 107 GLY A C 1
ATOM 793 O O . GLY A 1 107 ? 4.299 13.765 -33.249 1.00 84.12 107 GLY A O 1
ATOM 794 N N . GLY A 1 108 ? 3.017 15.353 -34.208 1.00 80.94 108 GLY A N 1
ATOM 795 C CA . GLY A 1 108 ? 2.582 14.562 -35.361 1.00 80.94 108 GLY A CA 1
ATOM 796 C C . GLY A 1 108 ? 3.537 14.574 -36.562 1.00 80.94 108 GLY A C 1
ATOM 797 O O . GLY A 1 108 ? 3.310 13.790 -37.483 1.00 80.94 108 GLY A O 1
ATOM 798 N N . ASP A 1 109 ? 4.568 15.430 -36.545 1.00 70.88 109 ASP A N 1
ATOM 799 C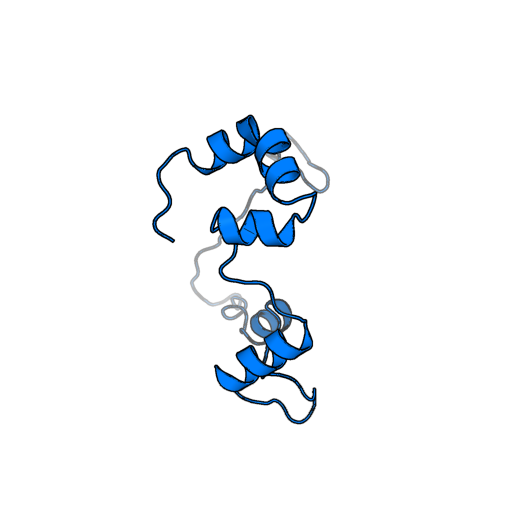 CA . ASP A 1 109 ? 5.582 15.610 -37.604 1.00 70.88 109 ASP A CA 1
ATOM 800 C C . ASP A 1 109 ? 6.983 15.123 -37.190 1.00 70.88 109 ASP A C 1
ATOM 802 O O . ASP A 1 109 ? 7.339 15.258 -35.995 1.00 70.88 109 ASP A O 1
#